Protein AF-A0A7U9SA72-F1 (afdb_monomer_lite)

pLDDT: mean 84.3, std 17.24, range [30.66, 97.81]

Foldseek 3Di:
DDDQWADDPVDTGHPDDDDDDDDVDDDPDDDDDDDVVVVVVVVVVSCVVVPPPPPVPPVPQPPPPDDLVRLLVCCLVDPCNVLQVCLQALVQQVVCFDPSDLLSSLLVNLLSCCASNSLPLVSSVVSCCNGSSDDDDVSNVVSNVVSSSPDDHHDDPDDDD

Sequence (161 aa):
MVKKAVKTKEIELYSTGRYAALTGNAVNPVDLSEAQQRIDILYNYCNRGKKETENTRRLPQLDLLLSEREIIEKAENGRNGQVFSDLLNGNWKCLGIGDGTQSSADLKFANMLAFWCGCSEGIMRNIFRSSGMYRNERKMNLAIKKAVADCHTVYRGGGGM

Structure (mmCIF, N/CA/C/O backbone):
data_AF-A0A7U9SA72-F1
#
_entry.id   AF-A0A7U9SA72-F1
#
loop_
_atom_site.group_PDB
_atom_site.id
_atom_site.type_symbol
_atom_site.label_atom_id
_atom_site.label_alt_id
_atom_site.label_comp_id
_atom_site.label_asym_id
_atom_site.label_entity_id
_atom_site.label_seq_id
_atom_site.pdbx_PDB_ins_code
_atom_site.Cartn_x
_atom_site.Cartn_y
_atom_site.Cartn_z
_atom_site.occupancy
_atom_site.B_iso_or_equiv
_atom_site.auth_seq_id
_atom_site.auth_comp_id
_atom_site.auth_asym_id
_atom_site.auth_atom_id
_atom_site.pdbx_PDB_model_num
ATOM 1 N N . MET A 1 1 ? 11.510 6.416 -12.750 1.00 36.50 1 MET A N 1
ATOM 2 C CA . MET A 1 1 ? 12.551 5.426 -12.387 1.00 36.50 1 MET A CA 1
ATOM 3 C C . MET A 1 1 ? 11.996 4.045 -12.721 1.00 36.50 1 MET A C 1
ATOM 5 O O . MET A 1 1 ? 11.097 3.582 -12.032 1.00 36.50 1 MET A O 1
ATOM 9 N N . VAL A 1 2 ? 12.397 3.469 -13.858 1.00 42.25 2 VAL A N 1
ATOM 10 C CA . VAL A 1 2 ? 11.750 2.279 -14.450 1.00 42.25 2 VAL A CA 1
ATOM 11 C C . VAL A 1 2 ? 11.978 1.049 -13.562 1.00 42.25 2 VAL A C 1
ATOM 13 O O . VAL A 1 2 ? 13.082 0.851 -13.050 1.00 42.25 2 VAL A O 1
ATOM 16 N N . LYS A 1 3 ? 10.939 0.232 -13.340 1.00 54.69 3 LYS A N 1
ATOM 17 C CA . LYS A 1 3 ? 11.037 -1.013 -12.561 1.00 54.69 3 LYS A CA 1
ATOM 18 C C . LYS A 1 3 ? 11.996 -1.982 -13.264 1.00 54.69 3 LYS A C 1
ATOM 20 O O . LYS A 1 3 ? 11.652 -2.590 -14.272 1.00 54.69 3 LYS A O 1
ATOM 25 N N . LYS A 1 4 ? 13.190 -2.130 -12.696 1.00 70.50 4 LYS A N 1
ATOM 26 C CA . LYS A 1 4 ? 14.343 -2.917 -13.172 1.00 70.50 4 LYS A CA 1
ATOM 27 C C . LYS A 1 4 ? 14.205 -4.449 -13.009 1.00 70.50 4 LYS A C 1
ATOM 29 O O . LYS A 1 4 ? 15.198 -5.155 -12.832 1.00 70.50 4 LYS A O 1
ATOM 34 N N . ALA A 1 5 ? 12.973 -4.961 -13.018 1.00 83.19 5 ALA A N 1
ATOM 35 C CA . ALA A 1 5 ? 12.674 -6.390 -12.961 1.00 83.19 5 ALA A CA 1
ATOM 36 C C . ALA A 1 5 ? 11.272 -6.689 -13.514 1.00 83.19 5 ALA A C 1
ATOM 38 O O . ALA A 1 5 ? 10.320 -5.967 -13.200 1.00 83.19 5 ALA A O 1
ATOM 39 N N . VAL A 1 6 ? 11.130 -7.771 -14.282 1.00 87.19 6 VAL A N 1
ATOM 40 C CA . VAL A 1 6 ? 9.845 -8.310 -14.752 1.00 87.19 6 VAL A CA 1
ATOM 41 C C . VAL A 1 6 ? 9.842 -9.821 -14.573 1.00 87.19 6 VAL A C 1
ATOM 43 O O . VAL A 1 6 ? 10.806 -10.492 -14.912 1.00 87.19 6 VAL A O 1
ATOM 46 N N . LYS A 1 7 ? 8.736 -10.352 -14.054 1.00 87.81 7 LYS A N 1
ATOM 47 C CA . LYS A 1 7 ? 8.494 -11.787 -13.925 1.00 87.81 7 LYS A CA 1
ATOM 48 C C . LYS A 1 7 ? 7.110 -12.116 -14.471 1.00 87.81 7 LYS A C 1
ATOM 50 O O . LYS A 1 7 ? 6.124 -11.498 -14.064 1.00 87.81 7 LYS A O 1
ATOM 55 N N . THR A 1 8 ? 7.056 -13.060 -15.397 1.00 86.00 8 THR A N 1
ATOM 56 C CA . THR A 1 8 ? 5.841 -13.718 -15.887 1.00 86.00 8 THR A CA 1
ATOM 57 C C . THR A 1 8 ? 5.909 -15.204 -15.520 1.00 86.00 8 THR A C 1
ATOM 59 O O . THR A 1 8 ? 6.822 -15.632 -14.815 1.00 86.00 8 THR A O 1
ATOM 62 N N . LYS A 1 9 ? 4.929 -16.002 -15.961 1.00 87.50 9 LYS A N 1
ATOM 63 C CA . LYS A 1 9 ? 4.968 -17.461 -15.783 1.00 87.50 9 LYS A CA 1
ATOM 64 C C . LYS A 1 9 ? 6.134 -18.108 -16.548 1.00 87.50 9 LYS A C 1
ATOM 66 O O . LYS A 1 9 ? 6.629 -19.142 -16.122 1.00 87.50 9 LYS A O 1
ATOM 71 N N . GLU A 1 10 ? 6.549 -17.502 -17.656 1.00 90.12 10 GLU A N 1
ATOM 72 C CA . GLU A 1 10 ? 7.481 -18.100 -18.620 1.00 90.12 10 GLU A CA 1
ATOM 73 C C . GLU A 1 10 ? 8.829 -17.375 -18.675 1.00 90.12 10 GLU A C 1
ATOM 75 O O . GLU A 1 10 ? 9.822 -17.967 -19.083 1.00 90.12 10 GLU A O 1
ATOM 80 N N . ILE A 1 11 ? 8.881 -16.098 -18.280 1.00 90.31 11 ILE A N 1
ATOM 81 C CA . ILE A 1 11 ? 10.048 -15.241 -18.499 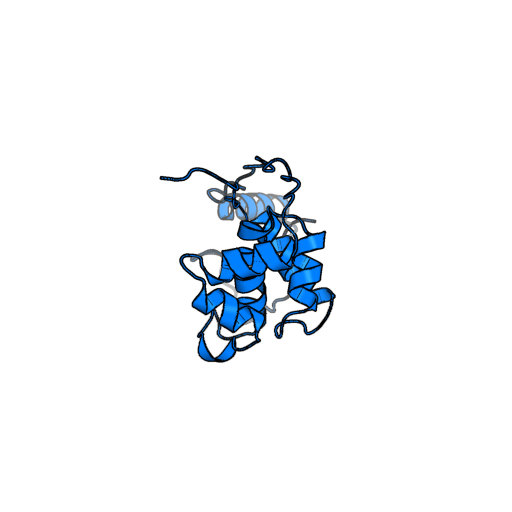1.00 90.31 11 ILE A CA 1
ATOM 82 C C . ILE A 1 11 ? 10.351 -14.429 -17.238 1.00 90.31 11 ILE A C 1
ATOM 84 O O . ILE A 1 11 ? 9.472 -13.773 -16.672 1.00 90.31 11 ILE A O 1
ATOM 88 N N . GLU A 1 12 ? 11.617 -14.427 -16.825 1.00 90.44 12 GLU A N 1
ATOM 89 C CA . GLU A 1 12 ? 12.130 -13.560 -15.766 1.00 90.44 12 GLU A CA 1
ATOM 90 C C . GLU A 1 12 ? 13.282 -12.690 -16.288 1.00 90.44 12 GLU A C 1
ATOM 92 O O . GLU A 1 12 ? 14.255 -13.197 -16.839 1.00 90.44 12 GLU A O 1
ATOM 97 N N . LEU A 1 13 ? 13.174 -11.371 -16.108 1.00 90.75 13 LEU A N 1
ATOM 98 C CA . LEU A 1 13 ? 14.185 -10.380 -16.472 1.00 90.75 13 LEU A CA 1
ATOM 99 C C . LEU A 1 13 ? 14.574 -9.580 -15.230 1.00 90.75 13 LEU A C 1
ATOM 101 O O . LEU A 1 13 ? 13.709 -9.012 -14.560 1.00 90.75 13 LEU A O 1
ATOM 105 N N . TYR A 1 14 ? 15.874 -9.459 -14.968 1.00 88.69 14 TYR A N 1
ATOM 106 C CA . TYR A 1 14 ? 16.416 -8.663 -13.867 1.00 88.69 14 TYR A CA 1
ATOM 107 C C . TYR A 1 14 ? 17.655 -7.908 -14.332 1.00 88.69 14 TYR A C 1
ATOM 109 O O . TYR A 1 14 ? 18.518 -8.493 -14.977 1.00 88.69 14 TYR A O 1
ATOM 117 N N . SER A 1 15 ? 17.781 -6.634 -13.954 1.00 87.69 15 SER A N 1
ATOM 118 C CA . SER A 1 15 ? 19.055 -5.914 -14.106 1.00 87.69 15 SER A CA 1
ATOM 119 C C . SER A 1 15 ? 19.852 -5.836 -12.801 1.00 87.69 15 SER A C 1
ATOM 121 O O . SER A 1 15 ? 21.046 -5.572 -12.828 1.00 87.69 15 SER A O 1
ATOM 123 N N . THR A 1 16 ? 19.194 -5.990 -11.645 1.00 83.94 16 THR A N 1
ATOM 124 C CA . THR A 1 16 ? 19.813 -5.939 -10.308 1.00 83.94 16 THR A CA 1
ATOM 125 C C . THR A 1 16 ? 19.010 -6.769 -9.293 1.00 83.94 16 THR A C 1
ATOM 127 O O . THR A 1 16 ? 17.856 -7.121 -9.539 1.00 83.94 16 THR A O 1
ATOM 130 N N . GLY A 1 17 ? 19.597 -7.057 -8.122 1.00 83.81 17 GLY A N 1
ATOM 131 C CA . GLY A 1 17 ? 18.879 -7.612 -6.960 1.00 83.81 17 GLY A CA 1
ATOM 132 C C . GLY A 1 17 ? 18.625 -9.125 -6.984 1.00 83.81 17 GLY A C 1
ATOM 133 O O . GLY A 1 17 ? 17.868 -9.624 -6.151 1.00 83.81 17 GLY A O 1
ATOM 134 N N . ARG A 1 18 ? 19.240 -9.852 -7.924 1.00 88.38 18 ARG A N 1
ATOM 135 C CA . ARG A 1 18 ? 19.215 -11.317 -8.031 1.00 88.38 18 ARG A CA 1
ATOM 136 C C . ARG A 1 18 ? 20.577 -11.841 -8.489 1.00 88.38 18 ARG A C 1
ATOM 138 O O . ARG A 1 18 ? 21.352 -11.097 -9.083 1.00 88.38 18 ARG A O 1
ATOM 145 N N . TYR A 1 19 ? 20.819 -13.122 -8.228 1.00 91.19 19 TYR A N 1
ATOM 146 C CA . TYR A 1 19 ? 21.965 -13.880 -8.729 1.00 91.19 19 TYR A CA 1
ATOM 147 C C . TYR A 1 19 ? 21.484 -14.893 -9.773 1.00 91.19 19 TYR A C 1
ATOM 149 O O . TYR A 1 19 ? 20.372 -15.412 -9.651 1.00 91.19 19 TYR A O 1
ATOM 157 N N . ALA A 1 20 ? 22.313 -15.175 -10.777 1.00 89.38 20 ALA A N 1
ATOM 158 C CA . ALA A 1 20 ? 22.084 -16.240 -11.750 1.00 89.38 20 ALA A CA 1
ATOM 159 C C . ALA A 1 20 ? 23.001 -17.429 -11.435 1.00 89.38 20 ALA A C 1
ATOM 161 O O . ALA A 1 20 ? 24.162 -17.236 -11.075 1.00 89.38 20 ALA A O 1
ATOM 162 N N . ALA A 1 21 ? 22.487 -18.652 -11.571 1.00 92.88 21 ALA A N 1
ATOM 163 C CA . ALA A 1 21 ? 23.314 -19.850 -11.478 1.00 92.88 21 ALA A CA 1
ATOM 164 C C . ALA A 1 21 ? 24.137 -20.002 -12.766 1.00 92.88 21 ALA A C 1
ATOM 166 O O . ALA A 1 21 ? 23.573 -20.038 -13.859 1.00 92.88 21 ALA A O 1
ATOM 167 N N . LEU A 1 22 ? 25.461 -20.095 -12.635 1.00 91.50 22 LEU A N 1
ATOM 168 C CA . LEU A 1 22 ? 26.379 -20.307 -13.751 1.00 91.50 22 LEU A CA 1
ATOM 169 C C . LEU A 1 22 ? 26.817 -21.774 -13.764 1.00 91.50 22 LEU A C 1
ATOM 171 O O . LEU A 1 22 ? 27.489 -22.225 -12.842 1.00 91.50 22 LEU A O 1
ATOM 175 N N . THR A 1 23 ? 26.420 -22.522 -14.792 1.00 92.88 23 THR A N 1
ATOM 176 C CA . THR A 1 23 ? 26.668 -23.974 -14.876 1.00 92.88 23 THR A CA 1
ATOM 177 C C . THR A 1 23 ? 27.834 -24.349 -15.790 1.00 92.88 23 THR A C 1
ATOM 179 O O . THR A 1 23 ? 28.297 -25.482 -15.741 1.00 92.88 23 THR A O 1
ATOM 182 N N . GLY A 1 24 ? 28.290 -23.436 -16.654 1.00 90.62 24 GLY A N 1
ATOM 183 C CA . GLY A 1 24 ? 29.338 -23.700 -17.651 1.00 90.62 24 G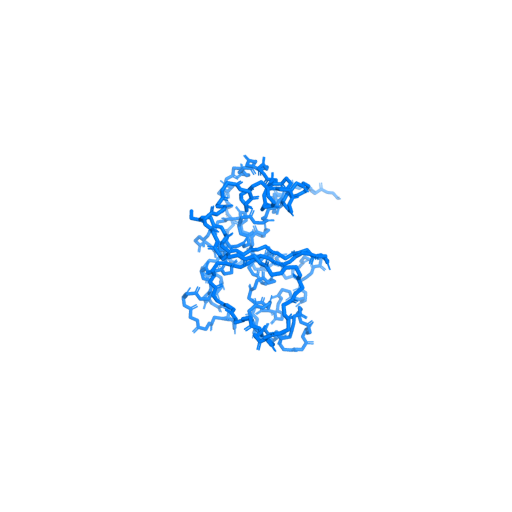LY A CA 1
ATOM 184 C C . GLY A 1 24 ? 28.911 -24.587 -18.831 1.00 90.62 24 GLY A C 1
ATOM 185 O O . GLY A 1 24 ? 29.682 -24.751 -19.770 1.00 90.62 24 GLY A O 1
ATOM 186 N N . ASN A 1 25 ? 27.688 -25.126 -18.829 1.00 92.88 25 ASN A N 1
ATOM 187 C CA . ASN A 1 25 ? 27.156 -25.932 -19.927 1.00 92.88 25 ASN A CA 1
ATOM 188 C C . ASN A 1 25 ? 26.467 -25.032 -20.967 1.00 92.88 25 ASN A C 1
ATOM 190 O O . ASN A 1 25 ? 25.282 -24.717 -20.836 1.00 92.88 25 ASN A O 1
ATOM 194 N N . ALA A 1 26 ? 27.225 -24.566 -21.961 1.00 89.19 26 ALA A N 1
ATOM 195 C CA . ALA A 1 26 ? 26.727 -23.644 -22.976 1.00 89.19 26 ALA A CA 1
ATOM 196 C C . ALA A 1 26 ? 25.822 -24.350 -24.000 1.00 89.19 26 ALA A C 1
ATOM 198 O O . ALA A 1 26 ? 26.226 -25.306 -24.658 1.00 89.19 26 ALA A O 1
ATOM 199 N N . VAL A 1 27 ? 24.612 -23.823 -24.187 1.00 89.31 27 VAL A N 1
ATOM 200 C CA . VAL A 1 27 ? 23.707 -24.206 -25.279 1.00 89.31 27 VAL A CA 1
ATOM 201 C C . VAL A 1 27 ? 23.796 -23.117 -26.344 1.00 89.31 27 VAL A C 1
ATOM 203 O O . VAL A 1 27 ? 23.460 -21.974 -26.055 1.00 89.31 27 VAL A O 1
ATOM 206 N N . ASN A 1 28 ? 24.250 -23.463 -27.554 1.00 88.81 28 ASN A N 1
ATOM 207 C CA . ASN A 1 28 ? 24.544 -22.524 -28.651 1.00 88.81 28 ASN A CA 1
ATOM 208 C C . ASN A 1 28 ? 25.527 -21.411 -28.232 1.00 88.81 28 ASN A C 1
ATOM 210 O O . ASN A 1 28 ? 25.111 -20.270 -28.026 1.00 88.81 28 ASN A O 1
ATOM 214 N N . PRO A 1 29 ? 26.824 -21.738 -28.075 1.00 88.19 29 PRO A N 1
ATOM 215 C CA . PRO A 1 29 ? 27.811 -20.798 -27.562 1.00 88.19 29 PRO A CA 1
ATOM 216 C C . PRO A 1 29 ? 27.943 -19.589 -28.492 1.00 88.19 29 PRO A C 1
ATOM 218 O O . PRO A 1 29 ? 28.271 -19.720 -29.670 1.00 88.19 29 PRO A O 1
ATOM 221 N N . VAL A 1 30 ? 27.680 -18.413 -27.932 1.00 86.75 30 VAL A N 1
ATOM 222 C CA . VAL A 1 30 ? 27.852 -17.105 -28.563 1.00 86.75 30 VAL A CA 1
ATOM 223 C C . VAL A 1 30 ? 28.517 -16.170 -27.564 1.00 86.75 30 VAL A C 1
ATOM 225 O O . VAL A 1 30 ? 28.333 -16.322 -26.352 1.00 86.75 30 VAL A O 1
ATOM 228 N N . ASP A 1 31 ? 29.272 -15.200 -28.068 1.00 89.75 31 ASP A N 1
ATOM 229 C CA . ASP A 1 31 ? 29.878 -14.179 -27.220 1.00 89.75 31 ASP A CA 1
ATOM 230 C C . ASP A 1 31 ? 28.811 -13.272 -26.598 1.00 89.75 31 ASP A C 1
ATOM 232 O O . ASP A 1 31 ? 27.763 -12.989 -27.190 1.00 89.75 31 ASP A O 1
ATOM 236 N N . LEU A 1 32 ? 29.092 -12.788 -25.387 1.00 87.50 32 LEU A N 1
ATOM 237 C CA . LEU A 1 32 ? 28.264 -11.772 -24.750 1.00 87.50 32 LEU A CA 1
ATOM 238 C C . LEU A 1 32 ? 28.361 -10.467 -25.545 1.00 87.50 32 LEU A C 1
ATOM 240 O O . LEU A 1 32 ? 29.451 -9.976 -25.830 1.00 87.50 32 LEU A O 1
ATOM 244 N N . SER A 1 33 ? 27.208 -9.892 -25.871 1.00 89.81 33 SER A N 1
ATOM 245 C CA . SER A 1 33 ? 27.114 -8.677 -26.678 1.00 89.81 33 SER A CA 1
ATOM 246 C C . SER A 1 33 ? 26.104 -7.697 -26.097 1.00 89.81 33 SER A C 1
ATOM 248 O O . SER A 1 33 ? 25.081 -8.111 -25.544 1.00 89.81 33 SER A O 1
ATOM 250 N N . GLU A 1 34 ? 26.327 -6.407 -26.328 1.00 93.19 34 GLU A N 1
ATOM 251 C CA . GLU A 1 34 ? 25.347 -5.363 -26.036 1.00 93.19 34 GLU A CA 1
ATOM 252 C C . GLU A 1 34 ? 24.090 -5.539 -26.897 1.00 93.19 34 GLU A C 1
ATOM 254 O O . GLU A 1 34 ? 24.125 -5.451 -28.124 1.00 93.19 34 GLU A O 1
ATOM 259 N N . ALA A 1 35 ? 22.954 -5.795 -26.247 1.00 89.81 35 ALA A N 1
ATOM 260 C CA . ALA A 1 35 ? 21.687 -6.083 -26.919 1.00 89.81 35 ALA A CA 1
ATOM 261 C C . ALA A 1 35 ? 20.494 -5.345 -26.288 1.00 89.81 35 ALA A C 1
ATOM 263 O O . ALA A 1 35 ? 19.356 -5.812 -26.378 1.00 89.81 35 ALA A O 1
ATOM 264 N N . GLN A 1 36 ? 20.736 -4.188 -25.661 1.00 89.06 36 GLN A N 1
ATOM 265 C CA . GLN A 1 36 ? 19.736 -3.466 -24.863 1.00 89.06 36 GLN A CA 1
ATOM 266 C C . GLN A 1 36 ? 18.418 -3.223 -25.616 1.00 89.06 36 GLN A C 1
ATOM 268 O O . GLN A 1 36 ? 17.354 -3.505 -25.078 1.00 89.06 36 GLN A O 1
ATOM 273 N N . GLN A 1 37 ? 18.472 -2.821 -26.890 1.00 88.94 37 GLN A N 1
ATOM 274 C CA . GLN A 1 37 ? 17.267 -2.583 -27.699 1.00 88.94 37 GLN A CA 1
ATOM 275 C C . GLN A 1 37 ? 16.366 -3.827 -27.807 1.00 88.94 37 GLN A C 1
ATOM 277 O O . GLN A 1 37 ? 15.142 -3.726 -27.754 1.00 88.94 37 GLN A O 1
ATOM 282 N N . ARG A 1 38 ? 16.959 -5.023 -27.928 1.00 90.12 38 ARG A N 1
ATOM 283 C CA . ARG A 1 38 ? 16.206 -6.288 -27.987 1.00 90.12 38 ARG A CA 1
ATOM 284 C C . ARG A 1 38 ? 15.608 -6.637 -26.626 1.00 90.12 38 ARG A C 1
ATOM 286 O O . ARG A 1 38 ? 14.469 -7.096 -26.558 1.00 90.12 38 ARG A O 1
ATOM 293 N N . ILE A 1 39 ? 16.356 -6.380 -25.553 1.00 90.69 39 ILE A N 1
ATOM 294 C CA . ILE A 1 39 ? 15.878 -6.548 -24.178 1.00 90.69 39 ILE A CA 1
ATOM 295 C C . ILE A 1 39 ? 14.699 -5.613 -23.894 1.00 90.69 39 ILE A C 1
ATOM 297 O O . ILE A 1 39 ? 13.719 -6.056 -23.302 1.00 90.69 39 ILE A O 1
ATOM 301 N N . ASP A 1 40 ? 14.734 -4.368 -24.370 1.00 88.00 40 ASP A N 1
ATOM 302 C CA . ASP A 1 40 ? 13.640 -3.406 -24.197 1.00 88.00 40 ASP A CA 1
ATOM 303 C C . ASP A 1 40 ? 12.361 -3.866 -24.911 1.00 88.00 40 ASP A C 1
ATOM 305 O O . ASP A 1 40 ? 11.265 -3.787 -24.350 1.00 88.00 40 ASP A O 1
ATOM 309 N N . ILE A 1 41 ? 12.484 -4.417 -26.125 1.00 88.88 41 ILE A N 1
ATOM 310 C CA . ILE A 1 41 ? 11.355 -5.020 -26.852 1.00 88.88 41 ILE A CA 1
ATOM 311 C C . ILE A 1 41 ? 10.751 -6.170 -26.038 1.00 88.88 41 ILE A C 1
ATOM 313 O O . ILE A 1 41 ? 9.532 -6.216 -25.850 1.00 88.88 41 ILE A O 1
ATOM 317 N N . LEU A 1 42 ? 11.588 -7.072 -25.514 1.00 88.12 42 LEU A N 1
ATOM 318 C CA . LEU A 1 42 ? 11.141 -8.202 -24.697 1.00 88.12 42 LEU A CA 1
ATOM 319 C C . LEU A 1 42 ? 10.502 -7.744 -23.378 1.00 88.12 42 LEU A C 1
ATOM 321 O O . LEU A 1 42 ? 9.461 -8.267 -22.981 1.00 88.12 42 LEU A O 1
ATOM 325 N N . TYR A 1 43 ? 11.082 -6.742 -22.718 1.00 88.00 43 TYR A N 1
ATOM 326 C CA . TYR A 1 43 ? 10.543 -6.131 -21.504 1.00 88.00 43 TYR A CA 1
ATOM 327 C C . TYR A 1 43 ? 9.144 -5.558 -21.750 1.00 88.00 43 TYR A C 1
ATOM 329 O O . TYR A 1 43 ? 8.210 -5.833 -20.992 1.00 88.00 43 TYR A O 1
ATOM 337 N N . ASN A 1 44 ? 8.980 -4.807 -22.841 1.00 86.69 44 ASN A N 1
ATOM 338 C CA . ASN A 1 44 ? 7.699 -4.240 -23.242 1.00 86.69 44 ASN A CA 1
ATOM 339 C C . ASN A 1 44 ? 6.688 -5.331 -23.596 1.00 86.69 44 ASN A C 1
ATOM 341 O O . ASN A 1 44 ? 5.533 -5.237 -23.190 1.00 86.69 44 ASN A O 1
ATOM 345 N N . TYR A 1 45 ? 7.111 -6.393 -24.286 1.00 86.06 45 TYR A N 1
ATOM 346 C CA . TYR A 1 45 ? 6.268 -7.554 -24.567 1.00 86.06 45 TYR A CA 1
ATOM 347 C C . TYR A 1 45 ? 5.772 -8.227 -23.282 1.00 86.06 45 TYR A C 1
ATOM 349 O O . TYR A 1 45 ? 4.573 -8.441 -23.130 1.00 86.06 45 TYR A O 1
ATOM 357 N N . CYS A 1 46 ? 6.654 -8.462 -22.306 1.00 84.94 46 CYS A N 1
ATOM 358 C CA . CYS A 1 46 ? 6.284 -9.043 -21.010 1.00 84.94 46 CYS A CA 1
ATOM 359 C C . CYS A 1 46 ? 5.340 -8.147 -20.186 1.00 84.94 46 CYS A C 1
ATOM 361 O O . CYS A 1 46 ? 4.709 -8.607 -19.230 1.00 84.94 46 CYS A O 1
ATOM 363 N N . ASN A 1 47 ? 5.262 -6.861 -20.531 1.00 80.44 47 ASN A N 1
ATOM 364 C CA . ASN A 1 47 ? 4.354 -5.896 -19.927 1.00 80.44 47 ASN A CA 1
ATOM 365 C C . ASN A 1 47 ? 3.141 -5.561 -20.817 1.00 80.44 47 ASN A C 1
ATOM 367 O O . ASN A 1 47 ? 2.233 -4.881 -20.343 1.00 80.44 47 ASN A O 1
ATOM 371 N N . ARG A 1 48 ? 3.038 -6.067 -22.057 1.00 70.81 48 ARG A N 1
ATOM 372 C CA . ARG A 1 48 ? 1.821 -5.927 -22.875 1.00 70.81 48 ARG A CA 1
ATOM 373 C C . ARG A 1 48 ? 0.676 -6.667 -22.182 1.00 70.81 48 ARG A C 1
ATOM 375 O O . ARG A 1 48 ? 0.770 -7.854 -21.904 1.00 70.81 48 ARG A O 1
ATOM 382 N N . GLY A 1 49 ? -0.397 -5.949 -21.860 1.00 56.31 49 GLY A N 1
ATOM 383 C CA . GLY A 1 49 ? -1.523 -6.470 -21.070 1.00 56.31 49 GLY A CA 1
ATOM 384 C C . GLY A 1 49 ? -1.490 -6.044 -19.601 1.00 56.31 49 GLY A C 1
ATOM 385 O O . GLY A 1 49 ? -2.547 -5.899 -18.995 1.00 56.31 49 GLY A O 1
ATOM 386 N N . LYS A 1 50 ? -0.320 -5.653 -19.077 1.00 52.53 50 LYS A N 1
ATOM 387 C CA . LYS A 1 50 ? -0.264 -4.638 -18.023 1.00 52.53 50 LYS A CA 1
ATOM 388 C C . LYS A 1 50 ? -0.436 -3.301 -18.725 1.00 52.53 50 LYS A C 1
ATOM 390 O O . LYS A 1 50 ? 0.504 -2.524 -18.845 1.00 52.53 50 LYS A O 1
ATOM 395 N N . LYS A 1 51 ? -1.652 -3.028 -19.218 1.00 44.38 51 LYS A N 1
ATOM 396 C CA . LYS A 1 51 ? -2.071 -1.631 -19.223 1.00 44.38 51 LYS A CA 1
ATOM 397 C C . LYS A 1 51 ? -1.802 -1.198 -17.792 1.00 44.38 51 LYS A C 1
ATOM 399 O O . LYS A 1 51 ? -2.420 -1.726 -16.868 1.00 44.38 51 LYS A O 1
ATOM 404 N N . GLU A 1 52 ? -0.832 -0.310 -17.605 1.00 46.09 52 GLU A N 1
ATOM 405 C CA . GLU A 1 52 ? -1.006 0.685 -16.574 1.00 46.09 52 GLU A CA 1
ATOM 406 C C . GLU A 1 52 ? -2.446 1.128 -16.774 1.00 46.09 52 GLU A C 1
ATOM 408 O O . GLU A 1 52 ? -2.815 1.696 -17.803 1.00 46.09 52 GLU A O 1
ATOM 413 N N . THR A 1 53 ? -3.317 0.744 -15.854 1.00 39.69 53 THR A N 1
ATOM 414 C CA . THR A 1 53 ? -4.452 1.582 -15.565 1.00 39.69 53 THR A CA 1
ATOM 415 C C . THR A 1 53 ? -3.841 2.898 -15.100 1.00 39.69 53 THR A C 1
ATOM 417 O O . THR A 1 53 ? -3.869 3.228 -13.923 1.00 39.69 53 THR A O 1
ATOM 420 N N . GLU A 1 54 ? -3.356 3.695 -16.055 1.00 41.44 54 GLU A N 1
ATOM 421 C CA . GLU A 1 54 ? -3.598 5.124 -16.116 1.00 41.44 54 GLU A CA 1
ATOM 422 C C . GLU A 1 54 ? -5.122 5.316 -16.204 1.00 41.44 54 GLU A C 1
ATOM 424 O O . GLU A 1 54 ? -5.683 5.876 -17.133 1.00 41.44 54 GLU A O 1
ATOM 429 N N . ASN A 1 55 ? -5.836 4.810 -15.200 1.00 36.34 55 ASN A N 1
ATOM 430 C CA . ASN A 1 55 ? -6.976 5.504 -14.668 1.00 36.34 55 ASN A CA 1
ATOM 431 C C . ASN A 1 55 ? -6.394 6.431 -13.607 1.00 36.34 55 ASN A C 1
ATOM 433 O O . ASN A 1 55 ? -6.682 6.323 -12.422 1.00 36.34 55 ASN A O 1
ATOM 437 N N . THR A 1 56 ? -5.644 7.430 -14.064 1.00 39.00 56 THR A N 1
ATOM 438 C CA . THR A 1 56 ? -5.564 8.743 -13.425 1.00 39.00 56 THR A CA 1
ATOM 4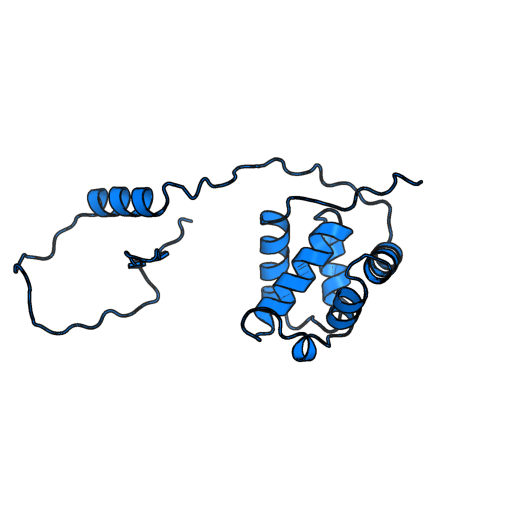39 C C . THR A 1 56 ? -6.932 9.431 -13.519 1.00 39.00 56 THR A C 1
ATOM 441 O O . THR A 1 56 ? -7.042 10.622 -13.773 1.00 39.00 56 THR A O 1
ATOM 444 N N . ARG A 1 57 ? -8.017 8.719 -13.192 1.00 39.94 57 ARG A N 1
ATOM 445 C CA . ARG A 1 57 ? -9.075 9.343 -12.415 1.00 39.94 57 ARG A CA 1
ATOM 446 C C . ARG A 1 57 ? -8.482 9.467 -11.021 1.00 39.94 57 ARG A C 1
ATOM 448 O O . ARG A 1 57 ? -8.766 8.651 -10.153 1.00 39.94 57 ARG A O 1
ATOM 455 N N . ARG A 1 58 ? -7.616 10.473 -10.825 1.00 43.25 58 ARG A N 1
ATOM 456 C CA . ARG A 1 58 ? -7.429 11.030 -9.488 1.00 43.25 58 ARG A CA 1
ATOM 457 C C . ARG A 1 58 ? -8.845 11.366 -9.055 1.00 43.25 58 ARG A C 1
ATOM 459 O O . ARG A 1 58 ? -9.448 12.284 -9.609 1.00 43.25 58 ARG A O 1
ATOM 466 N N . LEU A 1 59 ? -9.424 10.536 -8.190 1.00 47.06 59 LEU A N 1
ATOM 467 C CA . LEU A 1 59 ? -10.645 10.915 -7.508 1.00 47.06 59 LEU A CA 1
ATOM 468 C C . LEU A 1 59 ? -10.326 12.292 -6.919 1.00 47.06 59 LEU A C 1
ATOM 470 O O . LEU A 1 59 ? -9.249 12.425 -6.327 1.00 47.06 59 LEU A O 1
ATOM 474 N N . PRO A 1 60 ? -11.149 13.327 -7.172 1.00 47.25 60 PRO A N 1
ATOM 475 C CA . PRO A 1 60 ? -10.940 14.601 -6.510 1.00 47.25 60 PRO A CA 1
ATOM 476 C C . PRO A 1 60 ? -10.804 14.274 -5.031 1.00 47.25 60 PRO A C 1
ATOM 478 O O . PRO A 1 60 ? -11.633 13.533 -4.496 1.00 47.25 60 PRO A O 1
ATOM 481 N N . GLN A 1 61 ? -9.680 14.695 -4.453 1.00 50.59 61 GLN A N 1
ATOM 482 C CA . GLN A 1 61 ? -9.380 14.507 -3.046 1.00 50.59 61 GLN A CA 1
ATOM 483 C C . GLN A 1 61 ? -10.549 15.159 -2.320 1.00 50.59 61 GLN A C 1
ATOM 485 O O . GLN A 1 61 ? -10.694 16.378 -2.338 1.00 50.59 61 GLN A O 1
ATOM 490 N N . LEU A 1 62 ? -11.492 14.333 -1.874 1.00 50.12 62 LEU A N 1
ATOM 491 C CA . LEU A 1 62 ? -12.679 14.833 -1.220 1.00 50.12 62 LEU A CA 1
ATOM 492 C C . LEU A 1 62 ? -12.167 15.274 0.139 1.00 50.12 62 LEU A C 1
ATOM 494 O O . LEU A 1 62 ? -11.683 14.432 0.899 1.00 50.12 62 LEU A O 1
ATOM 498 N N . ASP A 1 63 ? -12.227 16.572 0.413 1.00 53.06 63 ASP A N 1
ATOM 499 C CA . ASP A 1 63 ? -12.080 17.073 1.770 1.00 53.06 63 ASP A CA 1
ATOM 500 C C . ASP A 1 63 ? -13.222 16.457 2.577 1.00 53.06 63 ASP A C 1
ATOM 502 O O . ASP A 1 63 ? -14.357 16.937 2.595 1.00 53.06 63 ASP A O 1
ATOM 506 N N . LEU A 1 64 ? -12.950 15.290 3.160 1.00 60.38 64 LEU A N 1
ATOM 507 C CA . LEU A 1 64 ? -13.849 14.660 4.099 1.00 60.38 64 LEU A CA 1
ATOM 508 C C . LEU A 1 64 ? -13.938 15.611 5.284 1.00 60.38 64 LEU A C 1
ATOM 510 O O . LEU A 1 64 ? -12.990 15.751 6.047 1.00 60.38 64 LEU A O 1
ATOM 514 N N . LEU A 1 65 ? -15.104 16.226 5.451 1.00 67.00 65 LEU A N 1
ATOM 515 C CA . LEU A 1 65 ? -15.463 17.026 6.625 1.00 67.00 65 LEU A CA 1
ATOM 516 C C . LEU A 1 65 ? -15.616 16.172 7.901 1.00 67.00 65 LEU A C 1
ATOM 518 O O . LEU A 1 65 ? -16.157 16.646 8.892 1.00 67.00 65 LEU A O 1
ATOM 522 N N . LEU A 1 66 ? -15.188 14.906 7.868 1.00 77.44 66 LEU A N 1
ATOM 523 C CA . LEU A 1 66 ? -15.255 13.985 8.994 1.00 77.44 66 LEU A CA 1
ATOM 524 C C . LEU A 1 66 ? -13.957 14.055 9.793 1.00 77.44 66 LEU A C 1
ATOM 526 O O . LEU A 1 66 ? -12.859 14.006 9.236 1.00 77.44 66 LEU A O 1
ATOM 530 N N . SER A 1 67 ? -14.094 14.099 11.110 1.00 86.56 67 SER A N 1
ATOM 531 C CA . SER A 1 67 ? -12.984 13.916 12.036 1.00 86.56 67 SER A CA 1
ATOM 532 C C . SER A 1 67 ? -12.425 12.489 11.967 1.00 86.56 67 SER A C 1
ATOM 534 O O . SER A 1 67 ? -13.112 11.540 11.582 1.00 86.56 67 SER A O 1
ATOM 536 N N . GLU A 1 68 ? -11.177 12.309 12.407 1.00 88.69 68 GLU A N 1
ATOM 537 C CA . GLU A 1 68 ? -10.532 10.989 12.495 1.00 88.69 68 GLU A CA 1
ATOM 538 C C . GLU A 1 68 ? -11.376 9.986 13.293 1.00 88.69 68 GLU A C 1
ATOM 540 O O . GLU A 1 68 ? -11.497 8.825 12.907 1.00 88.69 68 GLU A O 1
ATOM 545 N N . ARG A 1 69 ? -12.019 10.453 14.370 1.00 89.75 69 ARG A N 1
ATOM 546 C CA . ARG A 1 69 ? -12.903 9.641 15.208 1.00 89.75 69 ARG A CA 1
ATOM 547 C C . ARG A 1 69 ? -14.141 9.169 14.443 1.00 89.75 69 ARG A C 1
ATOM 549 O O . ARG A 1 69 ? -14.463 7.989 14.509 1.00 89.75 69 ARG A O 1
ATOM 556 N N . GLU A 1 70 ? -14.810 10.052 13.706 1.00 89.44 70 GLU A N 1
ATOM 557 C CA . GLU A 1 70 ? -15.984 9.680 12.900 1.00 89.44 70 GLU A CA 1
ATOM 558 C C . GLU A 1 70 ? -15.613 8.719 11.767 1.00 89.44 70 GLU A C 1
ATOM 560 O O . GLU A 1 70 ? -16.382 7.818 11.434 1.00 89.44 70 GLU A O 1
ATOM 565 N N . ILE A 1 71 ? -14.426 8.887 11.176 1.00 91.81 71 ILE A N 1
ATOM 566 C CA . ILE A 1 71 ? -13.891 7.962 10.171 1.00 91.81 71 ILE A CA 1
ATOM 567 C C . ILE A 1 71 ? -13.690 6.574 10.785 1.00 91.81 71 ILE A C 1
ATOM 569 O O . ILE A 1 71 ? -14.134 5.589 10.197 1.00 91.81 71 ILE A O 1
ATOM 573 N N . ILE A 1 72 ? -13.050 6.495 11.957 1.00 94.31 72 ILE A N 1
ATOM 574 C CA . ILE A 1 72 ? -12.826 5.234 12.677 1.00 94.31 72 ILE A CA 1
ATOM 575 C C . ILE A 1 72 ? -14.163 4.568 13.010 1.00 94.31 72 ILE A C 1
ATOM 577 O O . ILE A 1 72 ? -14.367 3.414 12.650 1.00 94.31 72 ILE A O 1
ATOM 581 N N . GLU A 1 73 ? -15.104 5.306 13.598 1.00 94.00 73 GLU A N 1
ATOM 582 C CA . GLU A 1 73 ? -16.413 4.777 13.988 1.00 94.00 73 GLU A CA 1
ATOM 583 C C . GLU A 1 73 ? -17.194 4.237 12.781 1.00 94.00 73 GLU A C 1
ATOM 585 O O . GLU A 1 73 ? -17.760 3.143 12.824 1.00 94.00 73 GLU A O 1
ATOM 590 N N . LYS A 1 74 ? -17.187 4.954 11.652 1.00 91.38 74 LYS A N 1
ATOM 591 C CA . LYS A 1 74 ? -17.807 4.462 10.413 1.00 91.38 74 LYS A CA 1
ATOM 592 C C . LYS A 1 74 ? -17.094 3.239 9.849 1.00 91.38 74 LYS A C 1
ATOM 594 O O . LYS A 1 74 ? -17.757 2.343 9.326 1.00 91.38 74 LYS A O 1
ATOM 599 N N . ALA A 1 75 ? -15.768 3.195 9.945 1.00 93.44 75 ALA A N 1
ATOM 600 C CA . ALA A 1 75 ? -14.980 2.069 9.473 1.00 93.44 75 ALA A CA 1
ATOM 601 C C . ALA A 1 75 ? -15.243 0.797 10.283 1.00 93.44 75 ALA A C 1
ATOM 603 O O . ALA A 1 75 ? -15.412 -0.267 9.685 1.00 93.44 75 ALA A O 1
ATOM 604 N N . GLU A 1 76 ? -15.350 0.919 11.606 1.00 94.19 76 GLU A N 1
ATOM 605 C CA . GLU A 1 76 ? -15.692 -0.167 12.532 1.00 94.19 76 GLU A CA 1
ATOM 606 C C . GLU A 1 76 ? -17.133 -0.661 12.371 1.00 94.19 76 GLU A C 1
ATOM 608 O O . GLU A 1 76 ? -17.388 -1.852 12.520 1.00 94.19 76 GLU A O 1
ATOM 613 N N . ASN A 1 77 ? -18.069 0.212 11.992 1.00 93.25 77 ASN A N 1
ATOM 614 C CA . ASN A 1 77 ? -19.455 -0.173 11.694 1.00 93.25 77 ASN A CA 1
ATOM 615 C C . ASN A 1 77 ? -19.672 -0.620 10.235 1.00 93.25 77 ASN A C 1
ATOM 617 O O . ASN A 1 77 ? -20.782 -0.976 9.834 1.00 93.25 77 ASN A O 1
ATOM 621 N N . GLY A 1 78 ? -18.631 -0.581 9.402 1.00 90.38 78 GLY A N 1
ATOM 622 C CA . GLY A 1 78 ? -18.707 -0.974 8.002 1.00 90.38 78 GLY A CA 1
ATOM 623 C C . GLY A 1 78 ? -18.704 -2.492 7.789 1.00 90.38 78 GLY A C 1
ATOM 624 O O . GLY A 1 78 ? -18.459 -3.288 8.692 1.00 90.38 78 GLY A O 1
ATOM 625 N N . ARG A 1 79 ? -18.872 -2.916 6.528 1.00 86.62 79 ARG A N 1
ATOM 626 C CA . ARG A 1 79 ? -18.908 -4.342 6.130 1.00 86.62 79 ARG A CA 1
ATOM 627 C C . ARG A 1 79 ? -17.707 -5.171 6.614 1.00 86.62 79 ARG A C 1
ATOM 629 O O . ARG A 1 79 ? -17.856 -6.357 6.873 1.00 86.62 79 ARG A O 1
ATOM 636 N N . ASN A 1 80 ? -16.525 -4.563 6.699 1.00 90.50 80 ASN A N 1
ATOM 637 C CA . ASN A 1 80 ? -15.290 -5.208 7.162 1.00 90.50 80 ASN A CA 1
ATOM 638 C C . ASN A 1 80 ? -14.821 -4.628 8.507 1.00 90.50 80 ASN A C 1
ATOM 640 O O . ASN A 1 80 ? -13.619 -4.560 8.761 1.00 90.50 80 ASN A O 1
ATOM 644 N N . GLY A 1 81 ? -15.763 -4.173 9.332 1.00 93.75 81 GLY A N 1
ATOM 645 C CA . GLY A 1 81 ? -15.498 -3.441 10.562 1.00 93.75 81 GLY A CA 1
ATOM 646 C C . GLY A 1 81 ? -14.676 -4.200 11.593 1.00 93.75 81 GLY A C 1
ATOM 647 O O . GLY A 1 81 ? -13.714 -3.654 12.120 1.00 93.75 81 GLY A O 1
ATOM 648 N N . GLN A 1 82 ? -14.953 -5.493 11.783 1.00 95.75 82 GLN A N 1
ATOM 649 C CA . GLN A 1 82 ? -14.164 -6.331 12.692 1.00 95.75 82 GLN A CA 1
ATOM 650 C C . GLN A 1 82 ? -12.689 -6.396 12.270 1.00 95.75 82 GLN A C 1
ATOM 652 O O . GLN A 1 82 ? -11.799 -6.130 13.068 1.00 95.75 82 GLN A O 1
ATOM 657 N N . VAL A 1 83 ? -12.427 -6.644 10.981 1.00 95.69 83 VAL A N 1
ATOM 658 C CA . VAL A 1 83 ? -11.061 -6.663 10.427 1.00 95.69 83 VAL A CA 1
ATOM 659 C C . VAL A 1 83 ? -10.390 -5.296 10.570 1.00 95.69 83 VAL A C 1
ATOM 661 O O . VAL A 1 83 ? -9.188 -5.226 10.814 1.00 95.69 83 VAL A O 1
ATOM 664 N N . PHE A 1 84 ? -11.151 -4.208 10.410 1.00 97.38 84 PHE A N 1
ATOM 665 C CA . PHE A 1 84 ? -10.639 -2.858 10.627 1.00 97.38 84 PHE A CA 1
ATOM 666 C C . PHE A 1 84 ? -10.226 -2.655 12.084 1.00 97.38 84 PHE A C 1
ATOM 668 O O . PHE A 1 84 ? -9.109 -2.209 12.321 1.00 97.38 84 PHE A O 1
ATOM 675 N N . SER A 1 85 ? -11.089 -3.015 13.035 1.00 97.00 85 SER A N 1
ATOM 676 C CA . SER A 1 85 ? -10.829 -2.858 14.467 1.00 97.00 85 SER A CA 1
ATOM 677 C C . SER A 1 85 ? -9.662 -3.739 14.926 1.00 97.00 85 SER A C 1
ATOM 679 O O . SER A 1 85 ? -8.780 -3.279 15.648 1.00 97.00 85 SER A O 1
ATOM 681 N N . ASP A 1 86 ? -9.565 -4.974 14.428 1.00 97.25 86 ASP A N 1
ATOM 682 C CA . ASP A 1 86 ? -8.429 -5.855 14.712 1.00 97.25 86 ASP A CA 1
ATOM 683 C C . ASP A 1 86 ? -7.112 -5.256 14.206 1.00 97.25 86 ASP A C 1
ATOM 685 O O . ASP A 1 86 ? -6.117 -5.239 14.929 1.00 97.25 86 ASP A O 1
ATOM 689 N N . LEU A 1 87 ? -7.096 -4.704 12.988 1.00 97.12 87 LEU A N 1
ATOM 690 C CA . LEU A 1 87 ? -5.928 -3.994 12.467 1.00 97.12 87 LEU A CA 1
ATOM 691 C C . LEU A 1 87 ? -5.633 -2.726 13.270 1.00 97.12 87 LEU A C 1
ATOM 693 O O . LEU A 1 87 ? -4.486 -2.516 13.646 1.00 97.12 87 LEU A O 1
ATOM 697 N N . LEU A 1 88 ? -6.642 -1.917 13.590 1.00 97.19 88 LEU A N 1
ATOM 698 C CA . LEU A 1 88 ? -6.492 -0.687 14.369 1.00 97.19 88 LEU A CA 1
ATOM 699 C C . LEU A 1 88 ? -5.853 -0.960 15.739 1.00 97.19 88 LEU A C 1
ATOM 701 O O . LEU A 1 88 ? -4.975 -0.213 16.166 1.00 97.19 88 LEU A O 1
ATOM 705 N N . ASN A 1 89 ? -6.220 -2.071 16.378 1.00 96.88 89 ASN A N 1
ATOM 706 C CA . ASN A 1 89 ? -5.671 -2.515 17.659 1.00 96.88 89 ASN A CA 1
ATOM 707 C C . ASN A 1 89 ? -4.333 -3.274 17.539 1.00 96.88 89 ASN A C 1
ATOM 709 O O . ASN A 1 89 ? -3.735 -3.633 18.550 1.00 96.88 89 ASN A O 1
ATOM 713 N N . GLY A 1 90 ? -3.830 -3.521 16.325 1.00 95.56 90 GLY A N 1
ATOM 714 C CA . GLY A 1 90 ? -2.574 -4.245 16.099 1.00 95.56 90 GLY A CA 1
ATOM 715 C C . GLY A 1 90 ? -2.691 -5.774 16.164 1.00 95.56 90 GLY A C 1
ATOM 716 O O . GLY A 1 90 ? -1.676 -6.473 16.101 1.00 95.56 90 GLY A O 1
ATOM 717 N N . ASN A 1 91 ? -3.906 -6.321 16.196 1.00 95.62 91 ASN A N 1
ATOM 718 C CA . ASN A 1 91 ? -4.208 -7.757 16.205 1.00 95.62 91 ASN A CA 1
ATOM 719 C C . ASN A 1 91 ? -4.062 -8.395 14.811 1.00 95.62 91 ASN A C 1
ATOM 721 O O . ASN A 1 91 ? -4.813 -9.275 14.414 1.00 95.62 91 ASN A O 1
ATOM 725 N N . TRP A 1 92 ? -3.073 -7.982 14.023 1.00 94.44 92 TRP A N 1
ATOM 726 C CA . TRP A 1 92 ? -2.945 -8.428 12.634 1.00 94.44 92 TRP A CA 1
ATOM 727 C C . TRP A 1 92 ? -2.499 -9.891 12.485 1.00 94.44 92 TRP A C 1
ATOM 729 O O . TRP A 1 92 ? -2.743 -10.509 11.448 1.00 94.44 92 TRP A O 1
ATOM 739 N N . LYS A 1 93 ? -1.834 -10.457 13.501 1.00 93.06 93 LYS A N 1
ATOM 740 C CA . LYS A 1 93 ? -1.270 -11.818 13.448 1.00 93.06 93 LYS A CA 1
ATOM 741 C C . LYS A 1 93 ? -2.341 -12.906 13.369 1.00 93.06 93 LYS A C 1
ATOM 743 O O . LYS A 1 93 ? -2.109 -13.918 12.716 1.00 93.06 93 LYS A O 1
ATOM 748 N N . CYS A 1 94 ? -3.499 -12.708 14.002 1.00 88.62 94 CYS A N 1
ATOM 749 C CA . CYS A 1 94 ? -4.588 -13.691 13.982 1.00 88.62 94 CYS A CA 1
ATOM 750 C C . CYS A 1 94 ? -5.381 -13.684 12.664 1.00 88.62 94 CYS A C 1
ATOM 752 O O . CYS A 1 94 ? -6.121 -14.624 12.398 1.00 88.62 94 CYS A O 1
ATOM 754 N N . LEU A 1 95 ? -5.197 -12.664 11.819 1.00 88.12 95 LEU A N 1
ATOM 755 C CA . LEU A 1 95 ? -5.986 -12.463 10.602 1.00 88.12 95 LEU A CA 1
ATOM 756 C C . LEU A 1 95 ? -5.443 -13.199 9.366 1.00 88.12 95 LEU A C 1
ATOM 758 O O . LEU A 1 95 ? -6.108 -13.205 8.333 1.00 88.12 95 LEU A O 1
ATOM 762 N N . GLY A 1 96 ? -4.235 -13.774 9.424 1.00 87.88 96 GLY A N 1
ATOM 763 C CA . GLY A 1 96 ? -3.660 -14.531 8.300 1.00 87.88 96 GLY A CA 1
ATOM 764 C C . GLY A 1 96 ? -3.529 -13.724 6.998 1.00 87.88 96 GLY A C 1
ATOM 765 O O . GLY A 1 96 ? -3.836 -14.220 5.917 1.00 87.88 96 GLY A O 1
ATOM 766 N N . ILE A 1 97 ? -3.122 -12.452 7.083 1.00 88.31 97 ILE A N 1
ATOM 767 C CA . ILE A 1 97 ? -3.140 -11.532 5.935 1.00 88.31 97 ILE A CA 1
ATOM 768 C C . ILE A 1 97 ? -1.968 -11.794 4.979 1.00 88.31 97 ILE A C 1
ATOM 770 O O . ILE A 1 97 ? -0.802 -11.637 5.345 1.00 88.31 97 ILE A O 1
ATOM 774 N N . GLY A 1 98 ? -2.283 -12.069 3.711 1.00 83.88 98 GLY A N 1
ATOM 775 C CA . GLY A 1 98 ? -1.304 -12.139 2.624 1.00 83.88 98 GLY A CA 1
ATOM 776 C C . GLY A 1 98 ? -0.272 -13.247 2.831 1.00 83.88 98 GLY A C 1
ATOM 777 O O . GLY A 1 98 ? -0.626 -14.410 2.968 1.00 83.88 98 GLY A O 1
ATOM 778 N N . ASP A 1 99 ? 1.006 -12.873 2.847 1.00 85.06 99 ASP A N 1
ATOM 779 C CA . ASP A 1 99 ? 2.142 -13.772 3.106 1.00 85.06 99 ASP A CA 1
ATOM 780 C C . ASP A 1 99 ? 2.410 -14.015 4.606 1.00 85.06 99 ASP A C 1
ATOM 782 O O . ASP A 1 99 ? 3.452 -14.556 4.971 1.00 85.06 99 ASP A O 1
ATOM 786 N N . GLY A 1 100 ? 1.507 -13.575 5.488 1.00 87.69 100 GLY A N 1
ATOM 787 C CA . GLY A 1 100 ? 1.664 -13.684 6.939 1.00 87.69 100 GLY A CA 1
ATOM 788 C C . GLY A 1 100 ? 2.654 -12.679 7.536 1.00 87.69 100 GLY A C 1
ATOM 789 O O . GLY A 1 100 ? 2.941 -12.736 8.731 1.00 87.69 100 GLY A O 1
ATOM 790 N N . THR A 1 101 ? 3.178 -11.738 6.743 1.00 90.56 101 THR A N 1
ATOM 791 C CA . THR A 1 101 ? 4.068 -10.689 7.247 1.00 90.56 101 THR A CA 1
ATOM 792 C C . THR A 1 101 ? 3.305 -9.417 7.606 1.00 90.56 101 THR A C 1
ATOM 794 O O . THR A 1 101 ? 2.303 -9.053 6.988 1.00 90.56 101 THR A O 1
ATOM 797 N N . GLN A 1 102 ? 3.857 -8.644 8.546 1.00 94.25 102 GLN A N 1
ATOM 798 C CA . GLN A 1 102 ? 3.298 -7.336 8.896 1.00 94.25 102 GLN A CA 1
ATOM 799 C C . GLN A 1 102 ? 3.257 -6.377 7.698 1.00 94.25 102 GLN A C 1
ATOM 801 O O . GLN A 1 102 ? 2.412 -5.503 7.654 1.00 94.25 102 GLN A O 1
ATOM 806 N N . SER A 1 103 ? 4.133 -6.528 6.697 1.00 94.00 103 SER A N 1
ATOM 807 C CA . SER A 1 103 ? 4.094 -5.651 5.515 1.00 94.00 103 SER A CA 1
ATOM 808 C C . SER A 1 103 ? 2.821 -5.864 4.684 1.00 94.00 103 SER A C 1
ATOM 810 O O . SER A 1 103 ? 2.293 -4.903 4.126 1.00 94.00 103 SER A O 1
ATOM 812 N N . SER A 1 104 ? 2.309 -7.098 4.630 1.00 94.06 104 SER A N 1
ATOM 813 C CA . SER A 1 104 ? 1.015 -7.407 4.013 1.00 94.06 104 SER A CA 1
ATOM 814 C C . SER A 1 104 ? -0.147 -6.844 4.835 1.00 94.06 104 SER A C 1
ATOM 816 O O . SER A 1 104 ? -1.080 -6.279 4.264 1.00 94.06 104 SER A O 1
ATOM 818 N N . ALA A 1 105 ? -0.063 -6.920 6.167 1.00 96.19 105 ALA A N 1
ATOM 819 C CA . ALA A 1 105 ? -1.048 -6.320 7.065 1.00 96.19 105 ALA A CA 1
ATOM 820 C C . ALA A 1 105 ? -1.059 -4.780 7.003 1.00 96.19 105 ALA A C 1
ATOM 822 O O . ALA A 1 105 ? -2.130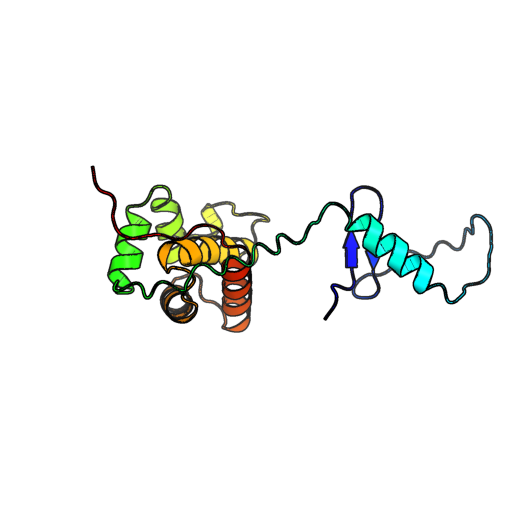 -4.190 6.892 1.00 96.19 105 ALA A O 1
ATOM 823 N N . ASP A 1 106 ? 0.112 -4.135 6.976 1.00 96.88 106 ASP A N 1
ATOM 824 C CA . ASP A 1 106 ? 0.268 -2.685 6.803 1.00 96.88 106 ASP A CA 1
ATOM 825 C C . ASP A 1 106 ? -0.427 -2.225 5.515 1.00 96.88 106 ASP A C 1
ATOM 827 O O . ASP A 1 106 ? -1.161 -1.238 5.512 1.00 96.88 106 ASP A O 1
ATOM 831 N N . LEU A 1 107 ? -0.222 -2.957 4.411 1.00 97.06 107 LEU A N 1
ATOM 832 C CA . LEU A 1 107 ? -0.851 -2.646 3.129 1.00 97.06 107 LEU A CA 1
ATOM 833 C C . LEU A 1 107 ? -2.368 -2.854 3.174 1.00 97.06 107 LEU A C 1
ATOM 835 O O . LEU A 1 107 ? -3.114 -2.023 2.661 1.00 97.06 107 LEU A O 1
ATOM 839 N N . LYS A 1 108 ? -2.838 -3.937 3.805 1.00 96.75 108 LYS A N 1
ATOM 840 C CA . LYS A 1 108 ? -4.272 -4.189 3.992 1.00 96.75 108 LYS A CA 1
ATOM 841 C C . LYS A 1 108 ? -4.927 -3.060 4.785 1.00 96.75 108 LYS A C 1
ATOM 843 O O . LYS A 1 108 ? -5.968 -2.566 4.358 1.00 96.75 108 LYS A O 1
ATOM 848 N N . PHE A 1 109 ? -4.306 -2.631 5.881 1.00 97.81 109 PHE A N 1
ATOM 849 C CA . PHE A 1 109 ? -4.804 -1.534 6.702 1.00 97.81 109 PHE A CA 1
ATOM 850 C C . PHE A 1 109 ? -4.795 -0.207 5.937 1.00 97.81 109 PHE A C 1
ATOM 852 O O . PHE A 1 109 ? -5.816 0.474 5.875 1.00 97.81 109 PHE A O 1
ATOM 859 N N . ALA A 1 110 ? -3.697 0.113 5.244 1.00 97.69 110 ALA A N 1
ATOM 860 C CA . ALA A 1 110 ? -3.600 1.312 4.416 1.00 97.69 110 ALA A CA 1
ATOM 861 C C . ALA A 1 110 ? -4.655 1.349 3.294 1.00 97.69 110 ALA A C 1
ATOM 863 O O . ALA A 1 110 ? -5.205 2.412 3.027 1.00 97.69 110 ALA A O 1
ATOM 864 N N . ASN A 1 111 ? -4.992 0.209 2.680 1.00 96.31 111 ASN A N 1
ATOM 865 C CA . ASN A 1 111 ? -6.067 0.123 1.683 1.00 96.31 111 ASN A CA 1
ATOM 866 C C . ASN A 1 111 ? -7.446 0.424 2.288 1.00 96.31 111 ASN A C 1
ATOM 868 O O . ASN A 1 111 ? -8.262 1.092 1.657 1.00 96.31 111 ASN A O 1
ATOM 872 N N . MET A 1 112 ? -7.711 -0.045 3.511 1.00 96.19 112 MET A N 1
ATOM 873 C CA . MET A 1 112 ? -8.958 0.275 4.213 1.00 96.19 112 MET A CA 1
ATOM 874 C C . MET A 1 112 ? -9.022 1.766 4.557 1.00 96.19 112 MET A C 1
ATOM 876 O O . MET A 1 112 ? -10.041 2.404 4.306 1.00 96.19 112 MET A O 1
ATOM 880 N N . LEU A 1 113 ? -7.919 2.343 5.042 1.00 95.88 113 LEU A N 1
ATOM 881 C CA . LEU A 1 113 ? -7.817 3.783 5.288 1.00 95.88 113 LEU A CA 1
ATOM 882 C C . LEU A 1 113 ? -7.960 4.601 3.999 1.00 95.88 113 LEU A C 1
ATOM 884 O O . LEU A 1 113 ? -8.604 5.640 4.016 1.00 95.88 113 LEU A O 1
ATOM 888 N N . ALA A 1 114 ? -7.424 4.144 2.866 1.00 94.56 114 ALA A N 1
ATOM 889 C CA . ALA A 1 114 ? -7.558 4.856 1.595 1.00 94.56 114 ALA A CA 1
ATOM 890 C C . ALA A 1 114 ? -9.029 4.996 1.179 1.00 94.56 114 ALA A C 1
ATOM 892 O O . ALA A 1 114 ? -9.433 6.064 0.721 1.00 94.56 114 ALA A O 1
ATOM 893 N N . PHE A 1 115 ? -9.831 3.949 1.400 1.00 93.25 115 PHE A N 1
ATOM 894 C CA . PHE A 1 115 ? -11.271 3.993 1.174 1.00 93.25 115 PHE A CA 1
ATOM 895 C C . PHE A 1 115 ? -11.959 4.986 2.121 1.00 93.25 115 PHE A C 1
ATOM 897 O O . PHE A 1 115 ? -12.643 5.894 1.653 1.00 93.25 115 PHE A O 1
ATOM 904 N N . TRP A 1 116 ? -11.772 4.841 3.437 1.00 92.69 116 TRP A N 1
ATOM 905 C CA . TRP A 1 116 ? -12.504 5.630 4.438 1.00 92.69 116 TRP A CA 1
ATOM 906 C C . TRP A 1 116 ? -12.061 7.091 4.527 1.00 92.69 116 TRP A C 1
ATOM 908 O O . TRP A 1 116 ? -12.898 7.962 4.737 1.00 92.69 116 TRP A O 1
ATOM 918 N N . CYS A 1 117 ? -10.773 7.364 4.319 1.00 91.12 117 CYS A N 1
ATOM 919 C CA . CYS A 1 117 ? -10.176 8.698 4.382 1.00 91.12 117 CYS A CA 1
ATOM 920 C C . CYS A 1 117 ? -1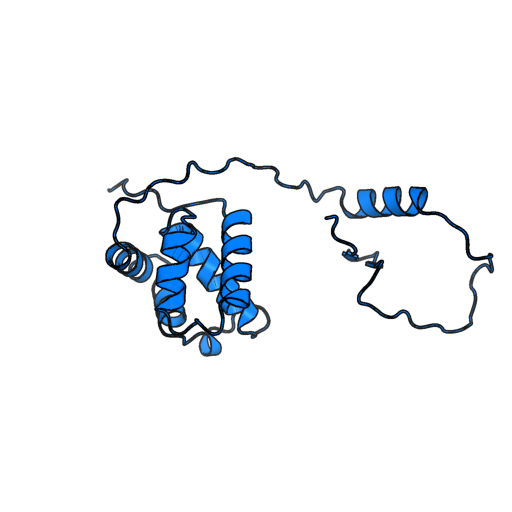0.132 9.402 3.019 1.00 91.12 117 CYS A C 1
ATOM 922 O O . CYS A 1 117 ? -9.456 10.423 2.895 1.00 91.12 117 CYS A O 1
ATOM 924 N N . GLY A 1 118 ? -10.781 8.867 1.979 1.00 88.69 118 GLY A N 1
ATOM 925 C CA . GLY A 1 118 ? -10.835 9.542 0.678 1.00 88.69 118 GLY A CA 1
ATOM 926 C C . GLY A 1 118 ? -9.458 9.765 0.053 1.00 88.69 118 GLY A C 1
ATOM 927 O O . GLY A 1 118 ? -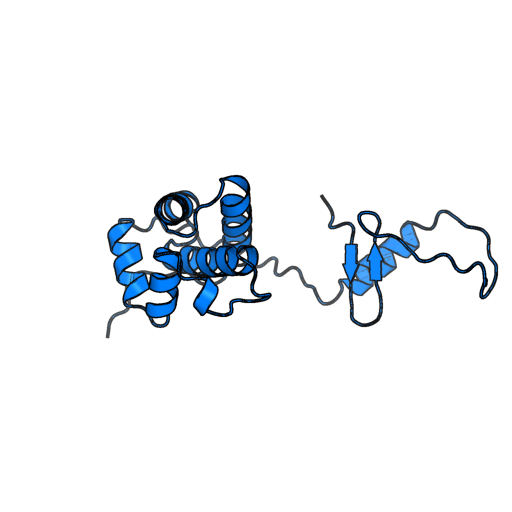9.232 10.784 -0.594 1.00 88.69 118 GLY A O 1
ATOM 928 N N . CYS A 1 119 ? -8.516 8.849 0.299 1.00 89.88 119 CYS A N 1
ATOM 929 C CA . CYS A 1 119 ? -7.105 8.989 -0.070 1.00 89.88 119 CYS A CA 1
ATOM 930 C C . CYS A 1 119 ? -6.387 10.222 0.524 1.00 89.88 119 CYS A C 1
ATOM 932 O O . CYS A 1 119 ? -5.324 10.602 0.031 1.00 89.88 119 CYS A O 1
ATOM 934 N N . SER A 1 120 ? -6.910 10.836 1.593 1.00 90.62 120 SER A N 1
ATOM 935 C CA . SER A 1 120 ? -6.218 11.905 2.319 1.00 90.62 120 SER A CA 1
ATOM 936 C C . SER A 1 120 ? -5.012 11.349 3.078 1.00 90.62 120 SER A C 1
ATOM 938 O O . SER A 1 120 ? -5.139 10.850 4.197 1.00 90.62 120 SER A O 1
ATOM 940 N N . GLU A 1 121 ? -3.819 11.446 2.479 1.00 91.81 121 GLU A N 1
ATOM 941 C CA . GLU A 1 121 ? -2.579 10.934 3.079 1.00 91.81 121 GLU A CA 1
ATOM 942 C C . GLU A 1 121 ? -2.341 11.466 4.499 1.00 91.81 121 GLU A C 1
ATOM 944 O O . GLU A 1 121 ? -1.836 10.725 5.336 1.00 91.81 121 GLU A O 1
ATOM 949 N N . GLY A 1 122 ? -2.699 12.723 4.782 1.00 91.00 122 GLY A N 1
ATOM 950 C CA . GLY A 1 122 ? -2.554 13.319 6.112 1.00 91.00 122 GLY A CA 1
ATOM 951 C C . GLY A 1 122 ? -3.394 12.594 7.163 1.00 91.00 122 GLY A C 1
ATOM 952 O O . GLY A 1 122 ? -2.849 12.094 8.146 1.00 91.00 122 GLY A O 1
ATOM 953 N N . ILE A 1 123 ? -4.697 12.448 6.904 1.00 92.12 123 ILE A N 1
ATOM 954 C CA . ILE A 1 123 ? -5.626 11.766 7.818 1.00 92.12 123 ILE A CA 1
ATOM 955 C C . ILE A 1 123 ? -5.262 10.282 7.945 1.00 92.12 123 ILE A C 1
ATOM 957 O O . ILE A 1 123 ? -5.216 9.736 9.045 1.00 92.12 123 ILE A O 1
ATOM 961 N N . MET A 1 124 ? -4.915 9.632 6.827 1.00 95.75 124 MET A N 1
ATOM 962 C CA . MET A 1 124 ? -4.436 8.248 6.834 1.00 95.75 124 MET A CA 1
ATOM 963 C C . MET A 1 124 ? -3.205 8.078 7.732 1.00 95.75 124 MET A C 1
ATOM 965 O O . MET A 1 124 ? -3.148 7.118 8.493 1.00 95.75 124 MET A O 1
ATOM 969 N N . ARG A 1 125 ? -2.222 8.989 7.670 1.00 95.88 125 ARG A N 1
ATOM 970 C CA . ARG A 1 125 ? -1.014 8.930 8.513 1.00 95.88 125 ARG A CA 1
ATOM 971 C C . ARG A 1 125 ? -1.336 9.133 9.983 1.00 95.88 125 ARG A C 1
ATOM 973 O O . ARG A 1 125 ? -0.761 8.425 10.802 1.00 95.88 125 ARG A O 1
ATOM 980 N N . ASN A 1 126 ? -2.227 10.063 10.315 1.00 95.44 126 ASN A N 1
ATOM 981 C CA . ASN A 1 126 ? -2.606 10.317 11.703 1.00 95.44 126 ASN A CA 1
ATOM 982 C C . ASN A 1 126 ? -3.259 9.081 12.332 1.00 95.44 126 ASN A C 1
ATOM 984 O O . ASN A 1 126 ? -2.776 8.600 13.356 1.00 95.44 126 ASN A O 1
ATOM 988 N N . ILE A 1 127 ? -4.251 8.493 11.653 1.00 96.94 127 ILE A N 1
ATOM 989 C CA . ILE A 1 127 ? -4.916 7.263 12.110 1.00 96.94 127 ILE A CA 1
ATOM 990 C C . ILE A 1 127 ? -3.934 6.083 12.147 1.00 96.94 127 ILE A C 1
ATOM 992 O O . ILE A 1 127 ? -3.935 5.291 13.086 1.00 96.94 127 ILE A O 1
ATOM 996 N N . PHE A 1 128 ? -3.050 5.949 11.152 1.00 97.81 128 PHE A N 1
ATOM 997 C CA . PHE A 1 128 ? -2.067 4.864 11.157 1.00 97.81 128 PHE A CA 1
ATOM 998 C C . PHE A 1 128 ? -1.097 5.003 12.337 1.00 97.81 128 PHE A C 1
ATOM 1000 O O . PHE A 1 128 ? -0.810 4.011 13.003 1.00 97.81 128 PHE A O 1
ATOM 1007 N N . ARG A 1 129 ? -0.614 6.216 12.636 1.00 97.44 129 ARG A N 1
ATOM 1008 C CA . ARG A 1 129 ? 0.289 6.476 13.769 1.00 97.44 129 ARG A CA 1
ATOM 1009 C C . ARG A 1 129 ? -0.357 6.218 15.126 1.00 97.44 129 ARG A C 1
ATOM 1011 O O . ARG A 1 129 ? 0.356 5.798 16.030 1.00 97.44 129 ARG A O 1
ATOM 1018 N N . SER A 1 130 ? -1.658 6.465 15.271 1.00 96.00 130 SER A N 1
ATOM 1019 C CA . SER A 1 130 ? -2.391 6.184 16.512 1.00 96.00 130 SER A CA 1
ATOM 1020 C C . SER A 1 130 ? -2.809 4.715 16.660 1.00 96.00 130 SER A C 1
ATOM 1022 O O . SER A 1 130 ? -3.230 4.312 17.740 1.00 96.00 130 SER A O 1
ATOM 1024 N N . SER A 1 131 ? -2.663 3.903 15.608 1.00 96.88 131 SER A N 1
ATOM 1025 C CA . SER A 1 131 ? -2.986 2.473 15.626 1.00 96.88 131 SER A CA 1
ATOM 1026 C C . SER A 1 131 ? -1.883 1.599 16.236 1.00 96.88 131 SER A C 1
ATOM 1028 O O . SER A 1 131 ? -0.697 1.939 16.213 1.00 96.88 131 SER A O 1
ATOM 1030 N N . GLY A 1 132 ? -2.252 0.382 16.638 1.00 96.69 132 GLY A N 1
ATOM 1031 C CA . GLY A 1 132 ? -1.319 -0.681 17.023 1.00 96.69 132 GLY A CA 1
ATOM 1032 C C . GLY A 1 132 ? -0.461 -1.237 15.872 1.00 96.69 132 GLY A C 1
ATOM 1033 O O . GLY A 1 132 ? 0.392 -2.093 16.104 1.00 96.69 132 GLY A O 1
ATOM 1034 N N . MET A 1 133 ? -0.652 -0.772 14.629 1.00 96.56 133 MET A N 1
ATOM 1035 C CA . MET A 1 133 ? 0.157 -1.180 13.469 1.00 96.56 133 MET A CA 1
ATOM 1036 C C . MET A 1 133 ? 1.450 -0.375 13.321 1.00 96.56 133 MET A C 1
ATOM 1038 O O . MET A 1 133 ? 2.360 -0.803 12.600 1.00 96.56 133 MET A O 1
ATOM 1042 N N . TYR A 1 134 ? 1.547 0.805 13.943 1.00 97.12 134 TYR A N 1
ATOM 1043 C CA . TYR A 1 134 ? 2.675 1.702 13.721 1.00 97.12 134 TYR A CA 1
ATOM 1044 C C . TYR A 1 134 ? 3.992 1.112 14.245 1.00 97.12 134 TYR A C 1
ATOM 1046 O O . TYR A 1 134 ? 4.135 0.770 15.413 1.00 97.12 134 TYR A O 1
ATOM 1054 N N . ARG A 1 135 ? 4.990 1.029 13.356 1.00 94.75 135 ARG A N 1
ATOM 1055 C CA . ARG A 1 135 ? 6.347 0.547 13.680 1.00 94.75 135 ARG A CA 1
ATOM 1056 C C . ARG A 1 135 ? 7.452 1.523 13.306 1.00 94.75 135 ARG A C 1
ATOM 1058 O O . ARG A 1 135 ? 8.445 1.639 14.010 1.00 94.75 135 ARG A O 1
ATOM 1065 N N . ASN A 1 136 ? 7.324 2.172 12.152 1.00 96.50 136 ASN A N 1
ATOM 1066 C CA . ASN A 1 136 ? 8.214 3.234 11.704 1.00 96.50 136 ASN A CA 1
ATOM 1067 C C . ASN A 1 136 ? 7.600 3.987 10.522 1.00 96.50 136 ASN A C 1
ATOM 1069 O O . ASN A 1 136 ? 6.840 3.432 9.721 1.00 96.50 136 ASN A O 1
ATOM 1073 N N . GLU A 1 137 ? 8.047 5.228 10.374 1.00 95.38 137 GLU A N 1
ATOM 1074 C CA . GLU A 1 137 ? 7.614 6.164 9.342 1.00 95.38 137 GLU A CA 1
ATOM 1075 C C . GLU A 1 137 ? 7.808 5.616 7.917 1.00 95.38 137 GLU A C 1
ATOM 1077 O O . GLU A 1 137 ? 6.917 5.712 7.077 1.00 95.38 137 GLU A O 1
ATOM 1082 N N . ARG A 1 138 ? 8.947 4.972 7.623 1.00 96.50 138 ARG A N 1
ATOM 1083 C CA . ARG A 1 138 ? 9.251 4.467 6.272 1.00 96.50 138 ARG A CA 1
ATOM 1084 C C . ARG A 1 138 ? 8.250 3.405 5.811 1.00 96.50 138 ARG A C 1
ATOM 1086 O O . ARG A 1 138 ? 7.827 3.434 4.655 1.00 96.50 138 ARG A O 1
ATOM 1093 N N . LYS A 1 139 ? 7.907 2.447 6.676 1.00 96.44 139 LYS A N 1
ATOM 1094 C CA . LYS A 1 139 ? 6.991 1.341 6.352 1.00 96.44 139 LYS A CA 1
ATOM 1095 C C . LYS A 1 139 ? 5.556 1.830 6.202 1.00 96.44 139 LYS A C 1
ATOM 1097 O O . LYS A 1 139 ? 4.932 1.500 5.196 1.00 96.44 139 LYS A O 1
ATOM 1102 N N . MET A 1 140 ? 5.097 2.677 7.123 1.00 97.06 140 MET A N 1
ATOM 1103 C CA . MET A 1 140 ? 3.797 3.344 7.024 1.00 97.06 140 MET A CA 1
ATOM 1104 C C . MET A 1 140 ? 3.679 4.108 5.698 1.00 97.06 140 MET A C 1
ATOM 1106 O O . MET A 1 140 ? 2.733 3.911 4.939 1.00 97.06 140 MET A O 1
ATOM 1110 N N . ASN A 1 141 ? 4.692 4.911 5.361 1.00 95.44 141 ASN A N 1
ATOM 1111 C CA . ASN A 1 141 ? 4.692 5.739 4.154 1.00 95.44 141 ASN A CA 1
ATOM 1112 C C . ASN A 1 141 ? 4.668 4.912 2.873 1.00 95.44 141 ASN A C 1
ATOM 1114 O O . ASN A 1 141 ? 4.029 5.304 1.900 1.00 95.44 141 ASN A O 1
ATOM 1118 N N . LEU A 1 142 ? 5.352 3.768 2.864 1.00 96.12 142 LEU A N 1
ATOM 1119 C CA . LEU A 1 142 ? 5.322 2.851 1.733 1.00 96.12 142 LEU A CA 1
ATOM 1120 C C . LEU A 1 142 ? 3.932 2.224 1.548 1.00 96.12 142 LEU A C 1
ATOM 1122 O O . LEU A 1 142 ? 3.456 2.148 0.417 1.00 96.12 142 LEU A O 1
ATOM 1126 N N . ALA A 1 143 ? 3.287 1.803 2.639 1.00 96.88 143 ALA A N 1
ATOM 1127 C CA . ALA A 1 143 ? 1.947 1.224 2.600 1.00 96.88 143 ALA A CA 1
ATOM 1128 C C . ALA A 1 143 ? 0.899 2.252 2.147 1.00 96.88 143 ALA A C 1
ATOM 1130 O O . ALA A 1 143 ? 0.142 1.967 1.224 1.00 96.88 143 ALA A O 1
ATOM 1131 N N . ILE A 1 144 ? 0.915 3.463 2.717 1.00 96.75 144 ILE A N 1
ATOM 1132 C CA . ILE A 1 144 ? -0.019 4.549 2.376 1.00 96.75 144 ILE A CA 1
ATOM 1133 C C . ILE A 1 144 ? 0.131 4.978 0.917 1.00 96.75 144 ILE A C 1
ATOM 1135 O O . ILE A 1 144 ? -0.861 5.018 0.196 1.00 96.75 144 ILE A O 1
ATOM 1139 N N . LYS A 1 145 ? 1.359 5.232 0.443 1.00 95.56 145 LYS A N 1
ATOM 1140 C CA . LYS A 1 145 ? 1.584 5.630 -0.958 1.00 95.56 145 LYS A CA 1
ATOM 1141 C C . LYS A 1 145 ? 1.088 4.579 -1.941 1.00 95.56 145 LYS A C 1
ATOM 1143 O O . LYS A 1 145 ? 0.511 4.921 -2.967 1.00 95.56 145 LYS A O 1
ATOM 1148 N N . LYS A 1 146 ? 1.322 3.302 -1.628 1.00 93.94 146 LYS A N 1
ATOM 1149 C CA . LYS A 1 146 ? 0.837 2.200 -2.455 1.00 93.94 146 LYS A CA 1
ATOM 1150 C C . LYS A 1 146 ? -0.691 2.122 -2.430 1.00 93.94 146 LYS A C 1
ATOM 1152 O O . LYS A 1 146 ? -1.296 2.049 -3.489 1.00 93.94 146 LYS A O 1
ATOM 1157 N N . ALA A 1 147 ? -1.298 2.204 -1.249 1.00 95.12 147 ALA A N 1
ATOM 1158 C CA . ALA A 1 147 ? -2.745 2.163 -1.093 1.00 95.12 147 ALA A CA 1
ATOM 1159 C C . ALA A 1 147 ? -3.453 3.299 -1.837 1.00 95.12 147 ALA A C 1
ATOM 1161 O O . ALA A 1 147 ? -4.448 3.054 -2.503 1.00 95.12 147 ALA A O 1
ATOM 1162 N N . VAL A 1 148 ? -2.926 4.526 -1.770 1.00 92.75 148 VAL A N 1
ATOM 1163 C CA . VAL A 1 148 ? -3.465 5.676 -2.511 1.00 92.75 148 VAL A CA 1
ATOM 1164 C C . VAL A 1 148 ? -3.345 5.474 -4.022 1.00 92.75 148 VAL A C 1
ATOM 1166 O O . VAL A 1 148 ? -4.302 5.747 -4.740 1.00 92.75 148 VAL A O 1
ATOM 1169 N N . ALA A 1 149 ? -2.207 4.970 -4.509 1.00 89.25 149 ALA A N 1
ATOM 1170 C CA . ALA A 1 149 ? -2.005 4.710 -5.935 1.00 89.25 149 ALA A CA 1
ATOM 1171 C C . ALA A 1 149 ? -2.932 3.608 -6.481 1.00 89.25 149 ALA A C 1
ATOM 1173 O O . ALA A 1 149 ? -3.426 3.727 -7.600 1.00 89.25 149 ALA A O 1
ATOM 1174 N N . ASP A 1 150 ? -3.181 2.566 -5.685 1.00 88.81 150 ASP A N 1
ATOM 1175 C CA . ASP A 1 150 ? -4.013 1.416 -6.055 1.00 88.81 150 ASP A CA 1
ATOM 1176 C C . ASP A 1 150 ? -5.514 1.637 -5.724 1.00 88.81 150 ASP A C 1
ATOM 1178 O O . ASP A 1 150 ? -6.345 0.757 -5.958 1.00 88.81 150 ASP A O 1
ATOM 1182 N N . CYS A 1 151 ? -5.895 2.791 -5.155 1.00 88.31 151 CYS A N 1
ATOM 1183 C CA . CYS A 1 151 ? -7.270 3.056 -4.731 1.00 88.31 151 CYS A CA 1
ATOM 1184 C C . CYS A 1 151 ? -8.161 3.474 -5.909 1.00 88.31 151 CYS A C 1
ATOM 1186 O O . CYS A 1 151 ? -7.899 4.458 -6.600 1.00 88.31 151 CYS A O 1
ATOM 1188 N N . HIS A 1 152 ? -9.274 2.763 -6.097 1.00 84.81 152 HIS A N 1
ATOM 1189 C CA . HIS A 1 152 ? -10.251 3.051 -7.157 1.00 84.81 152 HIS A CA 1
ATOM 1190 C C . HIS A 1 152 ? -11.631 3.460 -6.630 1.00 84.81 152 HIS A C 1
ATOM 1192 O O . HIS A 1 152 ? -12.466 3.960 -7.385 1.00 84.81 152 HIS A O 1
ATOM 1198 N N . THR A 1 153 ? -11.880 3.267 -5.336 1.00 85.56 153 THR A N 1
ATOM 1199 C CA . THR A 1 153 ? -13.155 3.562 -4.678 1.00 85.56 153 THR A CA 1
ATOM 1200 C C . THR A 1 153 ? -12.891 4.208 -3.333 1.00 85.56 153 THR A C 1
ATOM 1202 O O . THR A 1 153 ? -12.086 3.694 -2.561 1.00 85.56 153 THR A O 1
ATOM 1205 N N . VAL A 1 154 ? -13.611 5.281 -3.032 1.00 87.75 154 VAL A N 1
ATOM 1206 C CA . VAL A 1 154 ? -13.547 5.972 -1.741 1.00 87.75 154 VAL A CA 1
ATOM 1207 C C . VAL A 1 154 ? -14.938 6.098 -1.150 1.00 87.75 154 VAL A C 1
ATOM 1209 O O . VAL A 1 154 ? -15.932 6.127 -1.882 1.00 87.75 154 VAL A O 1
ATOM 1212 N N . TYR A 1 155 ? -14.999 6.199 0.170 1.00 84.25 155 TYR A N 1
ATOM 1213 C CA . TYR A 1 155 ? -16.219 6.511 0.882 1.00 84.25 155 TYR A CA 1
ATOM 1214 C C . TYR A 1 155 ? -16.704 7.905 0.469 1.00 84.25 155 TYR A C 1
ATOM 1216 O O . TYR A 1 155 ? -16.017 8.909 0.654 1.00 84.25 155 TYR A O 1
ATOM 1224 N N . ARG A 1 156 ? -17.898 7.961 -0.118 1.00 77.31 156 ARG A N 1
ATOM 1225 C CA . ARG A 1 156 ? -18.622 9.202 -0.390 1.00 77.31 156 ARG A CA 1
ATOM 1226 C C . ARG A 1 156 ? -19.741 9.257 0.633 1.00 77.31 156 ARG A C 1
ATOM 1228 O O . ARG A 1 156 ? -20.645 8.428 0.591 1.00 77.31 156 ARG A O 1
ATOM 1235 N N . GLY A 1 157 ? -19.625 10.148 1.611 1.00 66.56 157 GLY A N 1
ATOM 1236 C CA . GLY A 1 157 ? -20.635 10.280 2.653 1.00 66.56 157 GLY A CA 1
ATOM 1237 C C . GLY A 1 157 ? -22.007 10.584 2.048 1.00 66.56 157 GLY A C 1
ATOM 1238 O O . GLY A 1 157 ? -22.201 11.666 1.512 1.00 66.56 157 GLY A O 1
ATOM 1239 N N . GLY A 1 158 ? -22.943 9.640 2.163 1.00 54.38 158 GLY A N 1
ATOM 1240 C CA . GLY A 1 158 ? -24.379 9.896 2.034 1.00 54.38 158 GLY A CA 1
ATOM 1241 C C . GLY A 1 158 ? -25.052 9.411 0.748 1.00 54.38 158 GLY A C 1
ATOM 1242 O O . GLY A 1 158 ? -24.958 10.029 -0.305 1.00 54.38 158 GLY A O 1
ATOM 1243 N N . GLY A 1 159 ? -25.838 8.352 0.914 1.00 30.72 159 GLY A N 1
ATOM 1244 C CA . GLY A 1 159 ? -26.984 7.972 0.098 1.00 30.72 159 GLY A CA 1
ATOM 1245 C C . GLY A 1 159 ? -27.799 6.996 0.936 1.00 30.72 159 GLY A C 1
ATOM 1246 O O . GLY A 1 159 ? -27.646 5.790 0.788 1.00 30.72 159 GLY A O 1
ATOM 1247 N N . GLY A 1 160 ? -28.525 7.521 1.924 1.00 35.62 160 GLY A N 1
ATOM 1248 C CA . GLY A 1 160 ? -29.428 6.721 2.740 1.00 35.62 160 GLY A CA 1
ATOM 1249 C C . GLY A 1 160 ? -30.659 6.314 1.938 1.00 35.62 160 GLY A C 1
ATOM 1250 O O . GLY A 1 160 ? -31.256 7.160 1.275 1.00 35.62 160 GLY A O 1
ATOM 1251 N N . MET A 1 161 ? -31.004 5.033 2.022 1.00 30.66 161 MET A N 1
ATOM 1252 C CA . MET A 1 161 ? -32.315 4.501 2.410 1.00 30.66 161 MET A CA 1
ATOM 1253 C C . MET A 1 161 ? -32.161 3.004 2.662 1.00 30.66 161 MET A C 1
ATOM 1255 O O . MET A 1 161 ? -31.544 2.330 1.807 1.00 30.66 161 MET A O 1
#

Radius of gyration: 21.35 Å; chains: 1; bounding box: 62×43×46 Å

Secondary structure (DSSP, 8-state):
---SEEE-SS-EEESSS---------SS-------HHHHHHHHHHHHTT------------------HHHHHHHHHTSTTHHHHHHHHTT-GGGGT-TTSSHHHHHHHHHHHHHHHTTT-HHHHHHHHHHSTT---HHHHHHHHHHHHHT------S----